Protein AF-A0A958AY32-F1 (afdb_monomer_lite)

Secondary structure (DSSP, 8-state):
--B-HHHHHHHHHHHSB--TT-B---TTGGG-HHHHHHHHHHHHHHHHHHHHT--HHHHHH--EE-SS-EE-HHHHHHHHHHHHHHHHHHHHHHHHHTTPPPPHHHHHH--

Sequence (111 aa):
MNRIMQHSYVDSFRTGACDFTYRSQLPGLETSVDALRQWYSGLDSDLEAAVAALSDDDLATRQIDRGGWSVSPQMQLHVYNEALLIFYGKVSVYLKAMGRERPKQWRDWIA

pLDDT: mean 90.81, std 9.7, range [37.22, 98.31]

Foldseek 3Di:
DDQPQLVQLLCLLVVLERDSVDDDPDPCCVPDPVSVVVVVVVSVVSSVVSVVPQDPCLQVPRWRHYPPDTDRPVVSVVVSVVVVLVVLVVVCVVCVVVVHDDPPVCVVPND

Structure (mmCIF, N/CA/C/O backbone):
data_AF-A0A958AY32-F1
#
_entry.id   AF-A0A958AY32-F1
#
loop_
_atom_site.group_PDB
_atom_site.id
_atom_site.type_symbol
_atom_site.label_a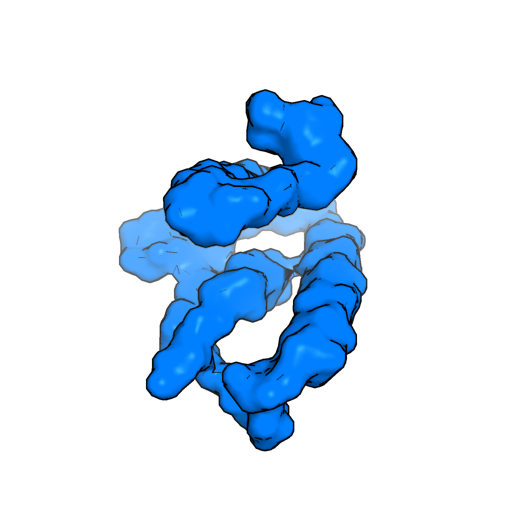tom_id
_atom_site.label_alt_id
_atom_site.label_comp_id
_atom_site.label_asym_id
_atom_site.label_entity_id
_atom_site.label_seq_id
_atom_site.pdbx_PDB_ins_code
_atom_site.Cartn_x
_atom_site.Cartn_y
_atom_site.Cartn_z
_atom_site.occupancy
_atom_site.B_iso_or_equiv
_atom_site.auth_seq_id
_atom_site.auth_comp_id
_atom_site.auth_asym_id
_atom_site.auth_atom_id
_atom_site.pdbx_PDB_model_num
ATOM 1 N N . MET A 1 1 ? -20.312 -4.117 -2.531 1.00 37.22 1 MET A N 1
ATOM 2 C CA . MET A 1 1 ? -19.272 -4.827 -3.307 1.00 37.22 1 MET A CA 1
ATOM 3 C C . MET A 1 1 ? -17.928 -4.163 -3.014 1.00 37.22 1 MET A C 1
ATOM 5 O O . MET A 1 1 ? -17.656 -3.101 -3.567 1.00 37.22 1 MET A O 1
ATOM 9 N N . ASN A 1 2 ? -17.153 -4.692 -2.063 1.00 47.38 2 ASN A N 1
ATOM 10 C CA . ASN A 1 2 ? -15.964 -4.010 -1.540 1.00 47.38 2 ASN A CA 1
ATOM 11 C C . ASN A 1 2 ? -14.812 -4.044 -2.554 1.00 47.38 2 ASN A C 1
ATOM 13 O O . ASN A 1 2 ? -14.298 -5.104 -2.900 1.00 47.38 2 ASN A O 1
ATOM 17 N N . ARG A 1 3 ? -14.426 -2.862 -3.042 1.00 52.78 3 ARG A N 1
ATOM 18 C CA . ARG A 1 3 ? -13.190 -2.659 -3.802 1.00 52.78 3 ARG A CA 1
ATOM 19 C C . ARG A 1 3 ? -12.059 -2.604 -2.793 1.00 52.78 3 ARG A C 1
ATOM 21 O O . ARG A 1 3 ? -12.069 -1.697 -1.961 1.00 52.78 3 ARG A O 1
ATOM 28 N N . ILE A 1 4 ? -11.116 -3.538 -2.842 1.00 71.81 4 ILE A N 1
ATOM 29 C CA . ILE A 1 4 ? -10.007 -3.510 -1.892 1.00 71.81 4 ILE A CA 1
ATOM 30 C C . ILE A 1 4 ? -8.776 -2.930 -2.558 1.00 71.81 4 ILE A C 1
ATOM 32 O O . ILE A 1 4 ? -7.981 -3.631 -3.171 1.00 71.81 4 ILE A O 1
ATOM 36 N N . MET A 1 5 ? -8.680 -1.603 -2.464 1.00 82.38 5 MET A N 1
ATOM 37 C CA . MET A 1 5 ? -7.708 -0.825 -3.224 1.00 82.38 5 MET A CA 1
ATOM 38 C C . MET A 1 5 ? -6.262 -1.167 -2.863 1.00 82.38 5 MET A C 1
ATOM 40 O O . MET A 1 5 ? -5.421 -1.121 -3.749 1.00 82.38 5 MET A O 1
ATOM 44 N N . GLN A 1 6 ? -5.970 -1.562 -1.616 1.00 89.38 6 GLN A N 1
ATOM 45 C CA . GLN A 1 6 ? -4.606 -1.939 -1.223 1.00 89.38 6 GLN A CA 1
ATOM 46 C C . GLN A 1 6 ? -4.048 -3.097 -2.057 1.00 89.38 6 GLN A C 1
ATOM 48 O O . GLN A 1 6 ? -2.895 -3.024 -2.463 1.00 89.38 6 GLN A O 1
ATOM 53 N N . HIS A 1 7 ? -4.863 -4.102 -2.402 1.00 92.81 7 HIS A N 1
ATOM 54 C CA . HIS A 1 7 ? -4.411 -5.189 -3.273 1.00 92.81 7 HIS A CA 1
ATOM 55 C C . HIS A 1 7 ? -3.918 -4.657 -4.624 1.00 92.81 7 HIS A C 1
ATOM 57 O O . HIS A 1 7 ? -2.833 -5.022 -5.053 1.00 92.81 7 HIS A O 1
ATOM 63 N N . SER A 1 8 ? -4.652 -3.729 -5.248 1.00 93.06 8 SER A N 1
ATOM 64 C CA . SER A 1 8 ? -4.257 -3.108 -6.520 1.00 93.06 8 SER A CA 1
ATOM 65 C C . SER A 1 8 ? -2.930 -2.348 -6.430 1.00 93.06 8 SER A C 1
ATOM 67 O O . SER A 1 8 ? -2.192 -2.300 -7.407 1.00 93.06 8 SER A O 1
ATOM 69 N N . TYR A 1 9 ? -2.625 -1.736 -5.280 1.00 93.94 9 TYR A N 1
ATOM 70 C CA . TYR A 1 9 ? -1.337 -1.069 -5.063 1.00 93.94 9 TYR A CA 1
ATOM 71 C C . TYR A 1 9 ? -0.192 -2.064 -4.874 1.00 93.94 9 TYR A C 1
ATOM 73 O O . TYR A 1 9 ? 0.891 -1.821 -5.389 1.00 93.94 9 TYR A O 1
ATOM 81 N N . VAL A 1 10 ? -0.421 -3.154 -4.139 1.00 95.94 10 VAL A N 1
ATOM 82 C CA . VAL A 1 10 ? 0.587 -4.198 -3.902 1.00 95.94 10 VAL A CA 1
ATOM 83 C C . VAL A 1 10 ? 0.879 -4.970 -5.187 1.00 95.94 10 VAL A C 1
ATOM 85 O O . VAL A 1 10 ? 2.035 -5.158 -5.561 1.00 95.94 10 VAL A O 1
ATOM 88 N N . ASP A 1 11 ? -0.167 -5.380 -5.897 1.00 96.19 11 ASP A N 1
ATOM 89 C CA . ASP A 1 11 ? -0.040 -6.176 -7.111 1.00 96.19 11 ASP A CA 1
ATOM 90 C C . ASP A 1 11 ? 0.604 -5.394 -8.263 1.00 96.19 11 ASP A C 1
ATOM 92 O O . ASP A 1 11 ? 1.312 -5.976 -9.082 1.00 96.19 11 ASP A O 1
ATOM 96 N N . SER A 1 12 ? 0.476 -4.063 -8.289 1.00 96.69 12 SER A N 1
ATOM 97 C CA . SER A 1 12 ? 1.069 -3.252 -9.356 1.00 96.69 12 SER A CA 1
ATOM 98 C C . SER A 1 12 ? 2.600 -3.291 -9.390 1.00 96.69 12 SER A C 1
ATOM 100 O O . SER A 1 12 ? 3.184 -3.091 -10.455 1.00 96.69 12 SER A O 1
ATOM 102 N N . PHE A 1 13 ? 3.266 -3.619 -8.277 1.00 97.75 13 PHE A N 1
ATOM 103 C CA . PHE A 1 13 ? 4.711 -3.878 -8.256 1.00 97.75 13 PHE A CA 1
ATOM 104 C C . PHE A 1 13 ? 5.083 -5.181 -8.973 1.00 97.75 13 PHE A C 1
ATOM 106 O O . PHE A 1 13 ? 6.199 -5.325 -9.472 1.00 97.75 13 PHE A O 1
ATOM 113 N N . ARG A 1 14 ? 4.143 -6.123 -9.083 1.00 97.00 14 ARG A N 1
ATOM 114 C CA . ARG A 1 14 ? 4.319 -7.388 -9.806 1.00 97.00 14 ARG A CA 1
ATOM 115 C C . ARG A 1 14 ? 3.890 -7.253 -11.256 1.00 97.00 14 ARG A C 1
ATOM 117 O O . ARG A 1 14 ? 4.646 -7.626 -12.147 1.00 97.00 14 ARG A O 1
ATOM 124 N N . THR A 1 15 ? 2.735 -6.649 -11.506 1.00 96.31 15 THR A N 1
ATOM 125 C CA . THR A 1 15 ? 2.100 -6.615 -12.833 1.00 96.31 15 THR A CA 1
ATOM 126 C C . THR A 1 15 ? 2.428 -5.372 -13.650 1.00 96.31 15 THR A C 1
ATOM 128 O O . THR A 1 15 ? 2.280 -5.382 -14.867 1.00 96.31 15 THR A O 1
ATOM 131 N N . GLY A 1 16 ? 2.926 -4.306 -13.021 1.00 96.56 16 GLY A N 1
ATOM 132 C CA . GLY A 1 16 ? 3.194 -3.037 -13.697 1.00 96.56 16 GLY A CA 1
ATOM 133 C C . GLY A 1 16 ? 1.933 -2.216 -13.968 1.00 96.56 16 GLY A C 1
ATOM 134 O O . GLY A 1 16 ? 2.007 -1.235 -14.701 1.00 96.56 16 GLY A O 1
ATOM 135 N N . ALA A 1 17 ? 0.785 -2.581 -13.392 1.00 96.00 17 ALA A N 1
ATOM 136 C CA . ALA A 1 17 ? -0.456 -1.834 -13.551 1.00 96.00 17 ALA A CA 1
ATOM 137 C C . ALA A 1 17 ? -1.320 -1.894 -12.286 1.00 96.00 17 ALA A C 1
ATOM 139 O O . ALA A 1 17 ? -1.428 -2.926 -11.631 1.00 96.00 17 ALA A O 1
ATOM 140 N N . CYS A 1 18 ? -1.966 -0.783 -11.936 1.00 93.25 18 CYS A N 1
ATOM 141 C CA . CYS A 1 18 ? -2.972 -0.769 -10.878 1.00 93.25 18 CYS A CA 1
ATOM 142 C C . CYS A 1 18 ? -4.322 -1.251 -11.426 1.00 93.25 18 CYS A C 1
ATOM 144 O O . CYS A 1 18 ? -5.074 -0.467 -12.008 1.00 93.25 18 CYS A O 1
ATOM 146 N N . ASP A 1 19 ? -4.673 -2.513 -11.183 1.00 91.69 19 ASP A N 1
ATOM 147 C CA . ASP A 1 19 ? -6.014 -3.016 -11.491 1.00 91.69 19 ASP A CA 1
ATOM 148 C C . ASP A 1 19 ? -7.008 -2.734 -10.350 1.00 91.69 19 ASP A C 1
ATOM 150 O O . ASP A 1 19 ? -7.112 -3.475 -9.371 1.00 91.69 19 ASP A O 1
ATOM 154 N N . PHE A 1 20 ? -7.799 -1.666 -10.486 1.00 87.38 20 PHE A N 1
ATOM 155 C CA . PHE A 1 20 ? -8.861 -1.313 -9.530 1.00 87.38 20 PHE A CA 1
ATOM 156 C C . PHE A 1 20 ? -10.177 -2.092 -9.734 1.00 87.38 20 PHE A C 1
ATOM 158 O O . PHE A 1 20 ? -11.169 -1.881 -9.013 1.00 87.38 20 PHE A O 1
ATOM 165 N N . THR A 1 21 ? -10.227 -2.994 -10.715 1.00 89.00 21 THR A N 1
ATOM 166 C CA . THR A 1 21 ? -11.384 -3.862 -10.955 1.00 89.00 21 THR A CA 1
ATOM 167 C C . THR A 1 21 ? -11.387 -5.097 -10.057 1.00 89.00 21 THR A C 1
ATOM 169 O O . THR A 1 21 ? -12.468 -5.644 -9.825 1.00 89.00 21 THR A O 1
ATOM 172 N N . TYR A 1 22 ? -10.246 -5.439 -9.443 1.00 87.19 22 TYR A N 1
ATOM 173 C CA . TYR A 1 22 ? -10.101 -6.563 -8.519 1.00 87.19 22 TYR A CA 1
ATOM 174 C C . TYR A 1 22 ? -11.192 -6.620 -7.440 1.00 87.19 22 TYR A C 1
ATOM 176 O O . TYR A 1 22 ? -11.585 -5.614 -6.826 1.00 87.19 22 TYR A O 1
ATOM 184 N N . ARG A 1 23 ? -11.675 -7.836 -7.182 1.00 84.62 23 ARG A N 1
ATOM 185 C CA . ARG A 1 23 ? -12.601 -8.169 -6.099 1.00 84.62 23 ARG A CA 1
ATOM 186 C C . ARG A 1 23 ? -12.053 -9.378 -5.361 1.00 84.62 23 ARG A C 1
ATOM 188 O O . ARG A 1 23 ? -11.710 -10.372 -5.993 1.00 84.62 23 ARG A O 1
ATOM 195 N N . SER A 1 24 ? -12.015 -9.294 -4.032 1.00 81.88 24 SER A N 1
ATOM 196 C CA . SER A 1 24 ? -11.649 -10.450 -3.218 1.00 81.88 24 SER A CA 1
ATOM 197 C C . SER A 1 24 ? -12.630 -11.591 -3.455 1.00 81.88 24 SER A C 1
ATOM 199 O O . SER A 1 24 ? -13.843 -11.379 -3.448 1.00 81.88 24 SER A O 1
ATOM 201 N N . GLN A 1 25 ? -12.086 -12.789 -3.651 1.00 82.19 25 GLN A N 1
ATOM 202 C CA . GLN A 1 25 ? -12.856 -14.028 -3.722 1.00 82.19 25 GLN A CA 1
ATOM 203 C C . GLN A 1 25 ? -12.981 -14.714 -2.355 1.00 82.19 25 GLN A C 1
ATOM 205 O O . GLN A 1 25 ? -13.643 -15.742 -2.263 1.00 82.19 25 GLN A O 1
ATOM 210 N N . LEU A 1 26 ? -12.362 -14.161 -1.301 1.00 81.25 26 LEU A N 1
ATOM 211 C CA . LEU A 1 26 ? -12.421 -14.716 0.051 1.00 81.25 26 LEU A CA 1
ATOM 212 C C . LEU A 1 26 ? -13.820 -14.501 0.646 1.00 81.25 26 LEU A C 1
ATOM 214 O O . LEU A 1 26 ? -14.186 -13.350 0.914 1.00 81.25 26 LEU A O 1
ATOM 218 N N . PRO A 1 27 ? -14.604 -15.571 0.876 1.00 80.50 27 PRO A N 1
ATOM 219 C CA . PRO A 1 27 ? -15.948 -15.438 1.419 1.00 80.50 27 PRO A CA 1
ATOM 220 C C . PRO A 1 27 ? -15.922 -14.855 2.835 1.00 80.50 27 PRO A C 1
ATOM 222 O O . PRO A 1 27 ? -15.112 -15.261 3.666 1.00 80.50 27 PRO A O 1
ATOM 225 N N . GLY A 1 28 ? -16.832 -13.924 3.127 1.00 81.31 28 GLY A N 1
ATOM 226 C CA . GLY A 1 28 ? -17.027 -13.390 4.478 1.00 81.31 28 GLY A CA 1
ATOM 227 C C . GLY A 1 28 ? -15.945 -12.420 4.956 1.00 81.31 28 GLY A C 1
ATOM 228 O O . GLY A 1 28 ? -15.992 -11.990 6.115 1.00 81.31 28 GLY A O 1
ATOM 229 N N . LEU A 1 29 ? -15.009 -12.030 4.082 1.00 86.25 29 LEU A N 1
ATOM 230 C CA . LEU A 1 29 ? -13.968 -11.052 4.396 1.00 86.25 29 LEU A CA 1
ATOM 231 C C . LEU A 1 29 ? -14.581 -9.728 4.877 1.00 86.25 29 LEU A C 1
ATOM 233 O O . LEU A 1 29 ? -14.111 -9.132 5.833 1.00 86.25 29 LEU A O 1
ATOM 237 N N . GLU A 1 30 ? -15.678 -9.286 4.270 1.00 84.12 30 GLU A N 1
ATOM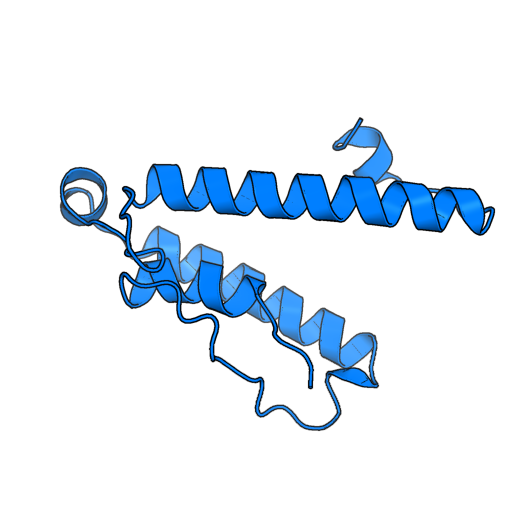 238 C CA . GLU A 1 30 ? -16.380 -8.053 4.628 1.00 84.12 30 GLU A CA 1
ATOM 239 C C . GLU A 1 30 ? -17.138 -8.111 5.961 1.00 84.12 30 GLU A C 1
ATOM 241 O O . GLU A 1 30 ? -17.497 -7.064 6.499 1.00 84.12 30 GLU A O 1
ATOM 246 N N . THR A 1 31 ? -17.380 -9.309 6.496 1.00 89.38 31 THR A N 1
ATOM 247 C CA . THR A 1 31 ? -18.173 -9.513 7.720 1.00 89.38 31 THR A CA 1
ATOM 248 C C . THR A 1 31 ? -17.343 -9.871 8.950 1.00 89.38 31 THR A C 1
ATOM 250 O O . THR A 1 31 ? -17.887 -9.920 10.050 1.00 89.38 31 THR A O 1
ATOM 253 N N . SER A 1 32 ? -16.038 -10.114 8.795 1.00 91.19 32 SER A N 1
ATOM 254 C CA . SER A 1 32 ? -15.172 -10.567 9.885 1.00 91.19 32 SER A CA 1
ATOM 255 C C . SER A 1 32 ? -13.947 -9.675 10.035 1.00 91.19 32 SER A C 1
ATOM 257 O O . SER A 1 32 ? -13.085 -9.605 9.161 1.00 91.19 32 SER A O 1
ATOM 259 N N . VAL A 1 33 ? -13.840 -9.020 11.193 1.00 91.31 33 VAL A N 1
ATOM 260 C CA . VAL A 1 33 ? -12.665 -8.206 11.538 1.00 91.31 33 VAL A CA 1
ATOM 261 C C . VAL A 1 33 ? -11.401 -9.065 11.602 1.00 91.31 33 VAL A C 1
ATOM 263 O O . VAL A 1 33 ? -10.342 -8.607 11.179 1.00 91.31 33 VAL A O 1
ATOM 266 N N . ASP A 1 34 ? -11.494 -10.306 12.078 1.00 92.25 34 ASP A N 1
ATOM 267 C CA . ASP A 1 34 ? -10.336 -11.201 12.152 1.00 92.25 34 ASP A CA 1
ATOM 268 C C . ASP A 1 34 ? -9.892 -11.671 10.765 1.00 92.25 34 ASP A C 1
ATOM 270 O O . ASP A 1 34 ? -8.694 -11.680 10.483 1.00 92.25 34 ASP A O 1
ATOM 274 N N . ALA A 1 35 ? -10.840 -11.944 9.860 1.00 91.06 35 ALA A N 1
ATOM 275 C CA . ALA A 1 35 ? -10.515 -12.231 8.464 1.00 91.06 35 ALA A CA 1
ATOM 276 C C . ALA A 1 35 ? -9.846 -11.022 7.790 1.00 91.06 35 ALA A C 1
ATOM 278 O O . ALA A 1 35 ? -8.850 -11.187 7.089 1.00 91.06 35 ALA A O 1
ATOM 279 N N . LEU A 1 36 ? -10.337 -9.801 8.046 1.00 90.75 36 LEU A N 1
ATOM 280 C CA . LEU A 1 36 ? -9.705 -8.574 7.547 1.00 90.75 36 LEU A CA 1
ATOM 281 C C . LEU A 1 36 ? -8.279 -8.418 8.073 1.00 90.75 36 LEU A C 1
ATOM 283 O O . LEU A 1 36 ? -7.384 -8.121 7.290 1.00 90.75 36 LEU A O 1
ATOM 287 N N . ARG A 1 37 ? -8.048 -8.635 9.373 1.00 91.12 37 ARG A N 1
ATOM 288 C CA . ARG A 1 37 ? -6.702 -8.562 9.967 1.00 91.12 37 ARG A CA 1
ATOM 289 C C . ARG A 1 37 ? -5.746 -9.553 9.319 1.00 91.12 37 ARG A C 1
ATOM 291 O O . ARG A 1 37 ? -4.648 -9.163 8.939 1.00 91.12 37 ARG A O 1
ATOM 298 N N . GLN A 1 38 ? -6.168 -10.808 9.178 1.00 92.50 38 GLN A N 1
ATOM 299 C CA . GLN A 1 38 ? -5.340 -11.841 8.562 1.00 92.50 38 GLN A CA 1
ATOM 300 C C . GLN A 1 38 ? -5.031 -11.506 7.100 1.00 92.50 38 GLN A C 1
ATOM 302 O O . GLN A 1 38 ? -3.896 -11.652 6.656 1.00 92.50 38 GLN A O 1
ATOM 307 N N . TRP A 1 39 ? -6.024 -11.011 6.365 1.00 91.31 39 TRP A N 1
ATOM 308 C CA . TRP A 1 39 ? -5.854 -10.637 4.969 1.00 91.31 39 TRP A CA 1
ATOM 309 C C . TRP A 1 39 ? -4.913 -9.439 4.786 1.00 91.31 39 TRP A C 1
ATOM 311 O O . TRP A 1 39 ? -4.010 -9.505 3.956 1.00 91.31 39 TRP A O 1
ATOM 321 N N . TYR A 1 40 ? -5.062 -8.381 5.591 1.00 91.31 40 TYR A N 1
ATOM 322 C CA . TYR A 1 40 ? -4.148 -7.234 5.559 1.00 91.31 40 TYR A CA 1
ATOM 323 C C . TYR A 1 40 ? -2.720 -7.621 5.965 1.00 91.31 40 TYR A C 1
ATOM 325 O O . TYR A 1 40 ? -1.780 -7.196 5.308 1.00 91.31 40 TYR A O 1
ATOM 333 N N . SER A 1 41 ? -2.551 -8.503 6.955 1.00 93.25 41 SER A N 1
ATOM 334 C CA . SER A 1 41 ? -1.226 -9.037 7.300 1.00 93.25 41 SER A CA 1
ATOM 335 C C . SER A 1 41 ? -0.587 -9.803 6.137 1.00 93.25 41 SER A C 1
ATOM 337 O O . SER A 1 41 ? 0.626 -9.737 5.965 1.00 93.25 41 SER A O 1
ATOM 339 N N . GLY A 1 42 ? -1.383 -10.527 5.344 1.00 94.56 42 GLY A N 1
ATOM 340 C CA . GLY A 1 42 ? -0.902 -11.176 4.125 1.00 94.56 42 GLY A CA 1
ATOM 341 C C . GLY A 1 42 ? -0.472 -10.165 3.062 1.00 94.56 42 GLY A C 1
ATOM 342 O O . GLY A 1 42 ? 0.586 -10.330 2.464 1.00 94.56 42 GLY A O 1
ATOM 343 N N . LEU A 1 43 ? -1.244 -9.087 2.877 1.00 93.81 43 LEU A N 1
ATOM 344 C CA . LEU A 1 43 ? -0.880 -8.006 1.958 1.00 93.81 43 LEU A CA 1
ATOM 345 C C . LEU A 1 43 ? 0.425 -7.303 2.342 1.00 93.81 43 LEU A C 1
ATOM 347 O O . LEU A 1 43 ? 1.174 -6.916 1.448 1.00 93.81 43 LEU A O 1
ATOM 351 N N . ASP A 1 44 ? 0.703 -7.147 3.637 1.00 94.19 44 ASP A N 1
ATOM 352 C CA . ASP A 1 44 ? 1.962 -6.562 4.104 1.00 94.19 44 ASP A CA 1
ATOM 353 C C . ASP A 1 44 ? 3.153 -7.445 3.693 1.00 94.19 44 ASP A C 1
ATOM 355 O O . ASP A 1 44 ? 4.102 -6.961 3.076 1.00 94.19 44 ASP A O 1
ATOM 359 N N . SER A 1 45 ? 3.064 -8.762 3.926 1.00 97.12 45 SER A N 1
ATOM 360 C CA . SER A 1 45 ? 4.084 -9.718 3.463 1.00 97.12 45 SER A CA 1
ATOM 361 C C . SER A 1 45 ? 4.210 -9.748 1.936 1.00 97.12 45 SER A C 1
ATOM 363 O O . SER A 1 45 ? 5.314 -9.844 1.398 1.00 97.12 45 SER A O 1
ATOM 365 N N . ASP A 1 46 ? 3.089 -9.639 1.222 1.00 96.44 46 ASP A N 1
ATOM 366 C CA . ASP A 1 46 ? 3.073 -9.586 -0.238 1.00 96.44 46 ASP A CA 1
ATOM 367 C C . ASP A 1 46 ? 3.766 -8.339 -0.786 1.00 96.44 46 ASP A C 1
ATOM 369 O O . ASP A 1 46 ? 4.497 -8.435 -1.774 1.00 96.44 46 ASP A O 1
ATOM 373 N N . LEU A 1 47 ? 3.548 -7.182 -0.158 1.00 96.31 47 LEU A N 1
ATOM 374 C CA . LEU A 1 47 ? 4.195 -5.930 -0.532 1.00 96.31 47 LEU A CA 1
ATOM 375 C C . LEU A 1 47 ? 5.705 -6.017 -0.347 1.00 96.31 47 LEU A C 1
ATOM 377 O O . LEU A 1 47 ? 6.443 -5.675 -1.270 1.00 96.31 47 LEU A O 1
ATOM 381 N N . GLU A 1 48 ? 6.154 -6.489 0.816 1.00 97.31 48 GLU A N 1
ATOM 382 C CA . GLU A 1 48 ? 7.578 -6.675 1.097 1.00 97.31 48 GLU A CA 1
ATOM 383 C C . GLU A 1 48 ? 8.221 -7.583 0.047 1.00 97.31 48 GLU A C 1
ATOM 385 O O . GLU A 1 48 ? 9.231 -7.214 -0.552 1.00 97.31 48 GLU A O 1
ATOM 390 N N . ALA A 1 49 ? 7.592 -8.722 -0.252 1.00 98.31 49 ALA A N 1
ATOM 391 C CA . ALA A 1 49 ? 8.079 -9.646 -1.269 1.00 98.31 49 ALA A CA 1
ATOM 392 C C . ALA A 1 49 ? 8.082 -9.031 -2.680 1.00 98.31 49 ALA A C 1
ATOM 394 O O . ALA A 1 49 ? 9.035 -9.225 -3.432 1.00 98.31 49 ALA A O 1
ATOM 395 N N . ALA A 1 50 ? 7.035 -8.289 -3.056 1.00 97.50 50 ALA A N 1
ATOM 396 C CA . ALA A 1 50 ? 6.923 -7.676 -4.379 1.00 97.50 50 ALA A CA 1
ATOM 397 C C . ALA A 1 50 ? 7.970 -6.578 -4.599 1.00 97.50 50 ALA A C 1
ATOM 399 O O . ALA A 1 50 ? 8.566 -6.512 -5.671 1.00 97.50 50 ALA A O 1
ATOM 400 N N . VAL A 1 51 ? 8.210 -5.742 -3.588 1.00 96.75 51 VAL A N 1
ATOM 401 C CA . VAL A 1 51 ? 9.227 -4.685 -3.648 1.00 96.75 51 VAL A CA 1
ATOM 402 C C . VAL A 1 51 ? 10.632 -5.284 -3.612 1.00 96.75 51 VAL A C 1
ATOM 404 O O . VAL A 1 51 ? 11.478 -4.868 -4.397 1.00 96.75 51 VAL A O 1
ATOM 407 N N . ALA A 1 52 ? 10.881 -6.288 -2.764 1.00 97.56 52 ALA A N 1
ATOM 408 C CA . ALA A 1 52 ? 12.180 -6.959 -2.679 1.00 97.56 52 ALA A 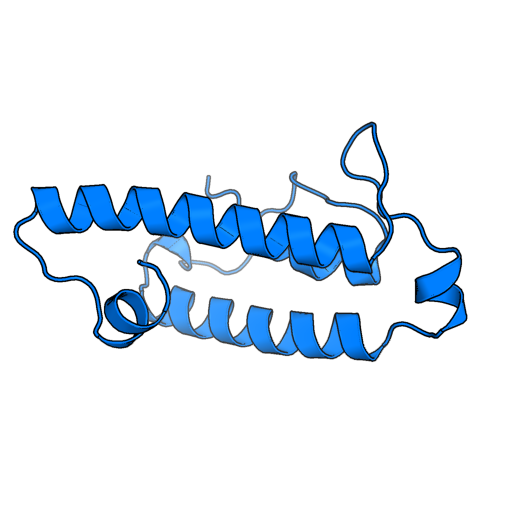CA 1
ATOM 409 C C . ALA A 1 52 ? 12.557 -7.733 -3.955 1.00 97.56 52 ALA A C 1
ATOM 411 O O . ALA A 1 52 ? 13.733 -8.002 -4.182 1.00 97.56 52 ALA A O 1
ATOM 412 N N . ALA A 1 53 ? 11.573 -8.098 -4.781 1.00 97.62 53 ALA A N 1
ATOM 413 C CA . ALA A 1 53 ? 11.793 -8.774 -6.054 1.00 97.62 53 ALA A CA 1
ATOM 414 C C . ALA A 1 53 ? 12.174 -7.825 -7.207 1.00 97.62 53 ALA A C 1
ATOM 416 O O . ALA A 1 53 ? 12.534 -8.312 -8.279 1.00 97.62 53 ALA A O 1
ATOM 417 N N . LEU A 1 54 ? 12.084 -6.501 -7.024 1.00 97.25 54 LEU A N 1
ATOM 418 C CA . LEU A 1 54 ? 12.476 -5.534 -8.052 1.00 97.25 54 LEU A CA 1
ATOM 419 C C . LEU A 1 54 ? 13.998 -5.506 -8.206 1.00 97.25 54 LEU A C 1
ATOM 421 O O . LEU A 1 54 ? 14.729 -5.351 -7.229 1.00 97.25 54 LEU A O 1
ATOM 425 N N . SER A 1 55 ? 14.468 -5.614 -9.445 1.00 97.56 55 SER A N 1
ATOM 426 C CA . SER A 1 55 ? 15.880 -5.427 -9.774 1.00 97.56 55 SER A CA 1
ATOM 427 C C . SER A 1 55 ? 16.254 -3.943 -9.860 1.00 97.56 55 SER A C 1
ATOM 429 O O . SER A 1 55 ? 15.392 -3.075 -10.000 1.00 97.56 55 SER A O 1
ATOM 431 N N . ASP A 1 56 ? 17.553 -3.635 -9.853 1.00 97.44 56 ASP A N 1
ATOM 432 C CA . ASP A 1 56 ? 18.033 -2.267 -10.098 1.00 97.44 56 ASP A CA 1
ATOM 433 C C . ASP A 1 56 ? 17.578 -1.729 -11.467 1.00 97.44 56 ASP A C 1
ATOM 435 O O . ASP A 1 56 ? 17.277 -0.541 -11.598 1.00 97.44 56 ASP A O 1
ATOM 439 N N . ASP A 1 57 ? 17.476 -2.600 -12.478 1.00 97.69 57 ASP A N 1
ATOM 440 C CA . ASP A 1 57 ? 16.959 -2.233 -13.800 1.00 97.69 57 ASP A CA 1
ATOM 441 C C . ASP A 1 57 ? 15.461 -1.912 -13.749 1.00 97.69 57 ASP A C 1
ATOM 443 O O . ASP A 1 57 ? 15.033 -0.899 -14.305 1.00 97.69 57 ASP A O 1
ATOM 447 N N . ASP A 1 58 ? 14.668 -2.690 -13.000 1.00 97.31 58 ASP A N 1
ATOM 448 C CA . ASP A 1 58 ? 13.257 -2.367 -12.764 1.00 97.31 58 ASP A CA 1
ATOM 449 C C . ASP A 1 58 ? 13.115 -1.007 -12.076 1.00 97.31 58 ASP A C 1
ATOM 451 O O . ASP A 1 58 ? 12.281 -0.187 -12.458 1.00 97.31 58 ASP A O 1
ATOM 455 N N . LEU A 1 59 ? 13.944 -0.742 -11.067 1.00 95.69 59 LEU A N 1
ATOM 456 C CA . LEU A 1 59 ? 13.945 0.528 -10.349 1.00 95.69 59 LEU A CA 1
ATOM 457 C C . LEU A 1 59 ? 14.326 1.712 -11.249 1.00 95.69 59 LEU A C 1
ATOM 459 O O . LEU A 1 59 ? 13.862 2.827 -10.995 1.00 95.69 59 LEU A O 1
ATOM 463 N N . ALA A 1 60 ? 15.150 1.493 -12.274 1.00 96.06 60 ALA A N 1
ATOM 464 C CA . ALA A 1 60 ? 15.598 2.533 -13.192 1.00 96.06 60 ALA A CA 1
ATOM 465 C C . ALA A 1 60 ? 14.646 2.756 -14.377 1.00 96.06 60 ALA A C 1
ATOM 467 O O . ALA A 1 60 ? 14.484 3.892 -14.827 1.00 96.06 60 ALA A O 1
ATOM 468 N N . THR A 1 61 ? 14.033 1.693 -14.901 1.00 96.88 61 THR A N 1
ATOM 469 C CA . THR A 1 61 ? 13.368 1.727 -16.214 1.00 96.88 61 THR A CA 1
ATOM 470 C C . THR A 1 61 ? 11.878 1.429 -16.156 1.00 96.88 61 THR A C 1
ATOM 472 O O . THR A 1 61 ? 11.115 1.958 -16.972 1.00 96.88 61 THR A O 1
ATOM 475 N N . ARG A 1 62 ? 11.428 0.617 -15.194 1.00 97.12 62 ARG A N 1
ATOM 476 C CA . ARG A 1 62 ? 10.042 0.158 -15.153 1.00 97.12 62 ARG A CA 1
ATOM 477 C C . ARG A 1 62 ? 9.096 1.318 -14.887 1.00 97.12 62 ARG A C 1
ATOM 479 O O . ARG A 1 62 ? 9.381 2.225 -14.108 1.00 97.12 62 ARG A O 1
ATOM 486 N N . GLN A 1 63 ? 7.932 1.257 -15.519 1.00 98.06 63 GLN A N 1
ATOM 487 C CA . GLN A 1 63 ? 6.824 2.171 -15.282 1.00 98.06 63 GLN A CA 1
ATOM 488 C C . GLN A 1 63 ? 5.595 1.368 -14.863 1.00 98.06 63 GLN A C 1
ATOM 490 O O . GLN A 1 63 ? 5.326 0.298 -15.407 1.00 98.06 63 GLN A O 1
ATOM 495 N N . ILE A 1 64 ? 4.867 1.886 -13.880 1.00 97.94 64 ILE A N 1
ATOM 496 C CA . ILE A 1 64 ? 3.627 1.314 -13.369 1.00 97.94 64 ILE A CA 1
ATOM 497 C C . ILE A 1 64 ? 2.472 2.168 -13.878 1.00 97.94 64 ILE A C 1
ATOM 499 O O . ILE A 1 64 ? 2.376 3.345 -13.528 1.00 97.94 64 ILE A O 1
ATOM 503 N N . ASP A 1 65 ? 1.596 1.586 -14.696 1.00 96.81 65 ASP A N 1
ATOM 504 C CA . ASP A 1 65 ? 0.394 2.250 -15.196 1.00 96.81 65 ASP A CA 1
ATOM 505 C C . ASP A 1 65 ? -0.655 2.397 -14.086 1.00 96.81 65 ASP A C 1
ATOM 507 O O . ASP A 1 65 ? -1.012 1.451 -13.381 1.00 96.81 65 ASP A O 1
ATOM 511 N N . ARG A 1 66 ? -1.162 3.617 -13.926 1.00 91.75 66 ARG A N 1
ATOM 512 C CA . ARG A 1 66 ? -2.186 3.991 -12.950 1.00 91.75 66 ARG A CA 1
ATOM 513 C C . ARG A 1 66 ? -3.520 4.357 -13.608 1.00 91.75 66 ARG A C 1
ATOM 515 O O . ARG A 1 66 ? -4.330 5.046 -12.987 1.00 91.75 66 ARG A O 1
ATOM 522 N N . GLY A 1 67 ? -3.762 3.898 -14.837 1.00 87.56 67 GLY A N 1
ATOM 523 C CA . GLY A 1 67 ? -5.004 4.120 -15.578 1.00 87.56 67 GLY A CA 1
ATOM 524 C C . GLY A 1 67 ? -4.967 5.390 -16.425 1.00 87.56 67 GLY A C 1
ATOM 525 O O . GLY A 1 67 ? -5.895 6.196 -16.363 1.00 87.56 67 GLY A O 1
ATOM 526 N N . GLY A 1 68 ? -3.886 5.580 -17.187 1.00 86.06 68 GLY A N 1
ATOM 527 C CA . GLY A 1 68 ? -3.724 6.705 -18.124 1.00 86.06 68 GLY A CA 1
ATOM 528 C C . GLY A 1 68 ? -2.543 7.629 -17.822 1.00 86.06 68 GLY A C 1
ATOM 529 O O . GLY A 1 68 ? -2.283 8.564 -18.575 1.00 86.06 68 GLY A O 1
ATOM 530 N N . TRP A 1 69 ? -1.815 7.364 -16.741 1.00 90.75 69 TRP A N 1
ATOM 531 C CA . TRP A 1 69 ? -0.515 7.959 -16.447 1.00 90.75 69 TRP A CA 1
ATOM 532 C C . TRP A 1 69 ? 0.334 6.924 -15.713 1.00 90.75 69 TRP A C 1
ATOM 534 O O . TRP A 1 69 ? -0.207 6.066 -15.012 1.00 90.75 69 TRP A O 1
ATOM 544 N N . SER A 1 70 ? 1.651 6.989 -15.879 1.00 96.81 70 SER A N 1
ATOM 545 C CA . SER A 1 70 ? 2.565 5.997 -15.315 1.00 96.81 70 SER A CA 1
ATOM 546 C C . SER A 1 70 ? 3.597 6.639 -14.400 1.00 96.81 70 SER A C 1
ATOM 548 O O . SER A 1 70 ? 3.922 7.818 -14.541 1.00 96.81 70 SER A O 1
ATOM 550 N N . VAL A 1 71 ? 4.081 5.859 -13.437 1.00 97.62 71 VAL A N 1
ATOM 551 C CA . VAL A 1 71 ? 5.078 6.289 -12.451 1.00 97.62 71 VAL A CA 1
ATOM 552 C C . VAL A 1 71 ? 6.156 5.232 -12.264 1.00 97.62 71 VAL A C 1
ATOM 554 O O . VAL A 1 71 ? 5.904 4.048 -12.482 1.00 97.62 71 VAL A O 1
ATOM 557 N N . SER A 1 72 ? 7.337 5.632 -11.792 1.00 98.12 72 SER A N 1
ATOM 558 C CA . SER A 1 72 ? 8.359 4.667 -11.373 1.00 98.12 72 SER A CA 1
ATOM 559 C C . SER A 1 72 ? 7.908 3.870 -10.134 1.00 98.12 72 SER A C 1
ATOM 561 O O . SER A 1 72 ? 7.049 4.345 -9.379 1.00 98.12 72 SER A O 1
ATOM 563 N N . PRO A 1 73 ? 8.502 2.694 -9.853 1.00 97.75 73 PRO A N 1
ATOM 564 C CA . PRO A 1 73 ? 8.197 1.921 -8.648 1.00 97.75 73 PRO A CA 1
ATOM 565 C C . PRO A 1 73 ? 8.387 2.705 -7.339 1.00 97.75 73 PRO A C 1
ATOM 567 O O . PRO A 1 73 ? 7.565 2.610 -6.430 1.00 97.75 73 PRO A O 1
ATOM 570 N N . GLN A 1 74 ? 9.419 3.544 -7.236 1.00 96.75 74 GLN A N 1
ATOM 571 C CA . GLN A 1 74 ? 9.653 4.365 -6.042 1.00 96.75 74 GLN A CA 1
ATOM 572 C C . GLN A 1 74 ? 8.521 5.377 -5.844 1.00 96.75 74 GLN A C 1
ATOM 574 O O . GLN A 1 74 ? 7.978 5.512 -4.748 1.00 96.75 74 GLN A O 1
ATOM 579 N N . MET A 1 75 ? 8.114 6.054 -6.921 1.00 97.38 75 MET A N 1
ATOM 580 C CA . MET A 1 75 ? 6.996 6.991 -6.871 1.00 97.38 75 MET A CA 1
ATOM 581 C C . MET A 1 75 ? 5.677 6.270 -6.563 1.00 97.38 75 MET A C 1
ATOM 583 O O . MET A 1 75 ? 4.883 6.767 -5.770 1.00 97.38 75 MET A O 1
ATOM 587 N N . GLN A 1 76 ? 5.460 5.068 -7.104 1.00 96.69 76 GLN A N 1
ATOM 588 C CA . GLN A 1 76 ? 4.305 4.236 -6.760 1.00 96.69 76 GLN A CA 1
ATOM 589 C C . GLN A 1 76 ? 4.228 3.955 -5.253 1.00 96.69 76 GLN A C 1
ATOM 591 O O . GLN A 1 76 ? 3.143 4.054 -4.674 1.00 96.69 76 GLN A O 1
ATOM 596 N N . LEU A 1 77 ? 5.357 3.635 -4.610 1.00 95.88 77 LEU A N 1
ATOM 597 C CA . LEU A 1 77 ? 5.409 3.389 -3.167 1.00 95.88 77 LEU A CA 1
ATOM 598 C C . LEU A 1 77 ? 5.087 4.655 -2.363 1.00 95.88 77 LEU A C 1
ATOM 600 O O . LEU A 1 77 ? 4.323 4.590 -1.399 1.00 95.88 77 LEU A O 1
ATOM 604 N N . HIS A 1 78 ? 5.597 5.814 -2.787 1.00 96.00 78 HIS A N 1
ATOM 605 C CA . HIS A 1 78 ? 5.243 7.099 -2.178 1.00 96.00 78 HIS A CA 1
ATOM 606 C C . HIS A 1 78 ? 3.749 7.407 -2.308 1.00 96.00 78 HIS A C 1
ATOM 608 O O . HIS A 1 78 ? 3.101 7.714 -1.309 1.00 96.00 78 HIS A O 1
ATOM 614 N N . VAL A 1 79 ? 3.175 7.236 -3.501 1.00 94.44 79 VAL A N 1
ATOM 615 C CA . VAL A 1 79 ? 1.736 7.427 -3.733 1.00 94.44 79 VAL A CA 1
ATOM 616 C C . VAL A 1 79 ? 0.906 6.464 -2.882 1.00 94.44 79 VAL A C 1
ATOM 618 O O . VAL A 1 79 ? -0.144 6.845 -2.360 1.00 94.44 79 VAL A O 1
ATOM 621 N N . TYR A 1 80 ? 1.352 5.214 -2.720 1.00 94.06 80 TYR A N 1
ATOM 622 C CA . TYR A 1 80 ? 0.676 4.263 -1.843 1.00 94.06 80 TYR A CA 1
ATOM 623 C C . TYR A 1 80 ? 0.698 4.728 -0.380 1.00 94.06 80 TYR A C 1
ATOM 625 O O . TYR A 1 80 ? -0.349 4.751 0.267 1.00 94.06 80 TYR A O 1
ATOM 633 N N . ASN A 1 81 ? 1.853 5.177 0.117 1.00 93.31 81 ASN A N 1
ATOM 634 C CA . ASN A 1 81 ? 1.989 5.718 1.469 1.00 93.31 81 ASN A CA 1
ATOM 635 C C . ASN A 1 81 ? 1.064 6.933 1.696 1.00 93.31 81 ASN A C 1
ATOM 637 O O . ASN A 1 81 ? 0.292 6.958 2.656 1.00 93.31 81 ASN A O 1
ATOM 641 N N . GLU A 1 82 ? 1.041 7.895 0.770 1.00 93.88 82 GLU A N 1
ATOM 642 C CA . GLU A 1 82 ? 0.138 9.051 0.852 1.00 93.88 82 GLU A CA 1
ATOM 643 C C . GLU A 1 82 ? -1.340 8.642 0.889 1.00 93.88 82 GLU A C 1
ATOM 645 O O . GLU A 1 82 ? -2.121 9.183 1.679 1.00 93.88 82 GLU A O 1
ATOM 650 N N . ALA A 1 83 ? -1.737 7.647 0.090 1.00 91.38 83 ALA A N 1
ATOM 651 C CA . ALA A 1 83 ? -3.102 7.131 0.104 1.00 91.38 83 ALA A CA 1
ATOM 652 C C . ALA A 1 83 ? -3.488 6.550 1.479 1.00 91.38 83 ALA A C 1
ATOM 654 O O . ALA A 1 83 ? -4.611 6.779 1.949 1.00 91.38 83 ALA A O 1
ATOM 655 N N . LEU A 1 84 ? -2.563 5.851 2.151 1.00 90.06 84 LEU A N 1
ATOM 656 C CA . LEU A 1 84 ? -2.766 5.353 3.516 1.00 90.06 84 LEU A CA 1
ATOM 657 C C . LEU A 1 84 ? -2.900 6.502 4.517 1.00 90.06 84 LEU A C 1
ATOM 659 O O . LEU A 1 84 ? -3.838 6.503 5.314 1.00 90.06 84 LEU A O 1
ATOM 663 N N . LEU A 1 85 ? -2.036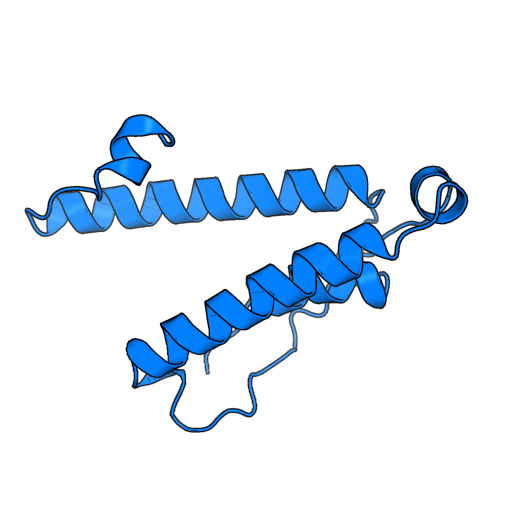 7.515 4.444 1.00 91.38 85 LEU A N 1
ATOM 664 C CA . LEU A 1 85 ? -2.100 8.683 5.329 1.00 91.38 85 LEU A CA 1
ATOM 665 C C . LEU A 1 85 ? -3.419 9.456 5.178 1.00 91.38 85 LEU A C 1
ATOM 667 O O . LEU A 1 85 ? -4.036 9.824 6.179 1.00 91.38 85 LEU A O 1
ATOM 671 N N . ILE A 1 86 ? -3.913 9.640 3.949 1.00 91.12 86 ILE A N 1
ATOM 672 C CA . ILE A 1 86 ? -5.227 10.256 3.695 1.00 91.12 86 ILE A CA 1
ATOM 673 C C . ILE A 1 86 ? -6.345 9.426 4.335 1.00 91.12 86 ILE A C 1
ATOM 675 O O . ILE A 1 86 ? -7.250 9.978 4.973 1.00 91.12 86 ILE A O 1
ATOM 679 N N . PHE A 1 87 ? -6.307 8.101 4.172 1.00 90.00 87 PHE A N 1
ATOM 680 C CA . PHE A 1 87 ? -7.281 7.211 4.798 1.00 90.00 87 PHE A CA 1
ATOM 681 C C . PHE A 1 87 ? -7.234 7.320 6.327 1.00 90.00 87 PHE A C 1
ATOM 683 O O . PHE A 1 87 ? -8.276 7.449 6.976 1.00 90.00 87 PHE A O 1
ATOM 690 N N . TYR A 1 88 ? -6.034 7.362 6.899 1.00 89.94 88 TYR A N 1
ATOM 691 C CA . TYR A 1 88 ? -5.833 7.500 8.331 1.00 89.94 88 TYR A CA 1
ATOM 692 C C . TYR A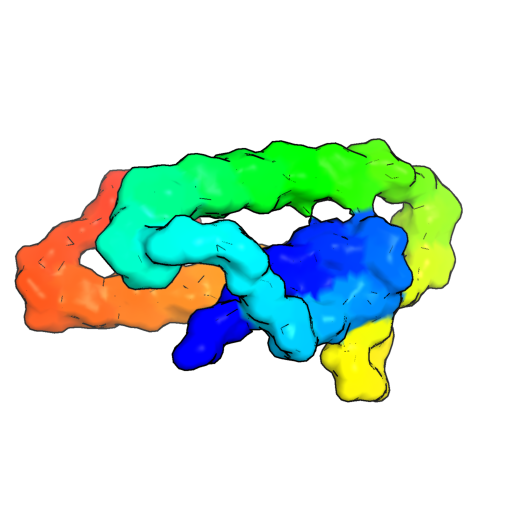 1 88 ? -6.333 8.837 8.885 1.00 89.94 88 TYR A C 1
ATOM 694 O O . TYR A 1 88 ? -7.000 8.873 9.925 1.00 89.94 88 TYR A O 1
ATOM 702 N N . GLY A 1 89 ? -6.130 9.931 8.152 1.00 90.75 89 GLY A N 1
ATOM 703 C CA . GLY A 1 89 ? -6.720 11.226 8.483 1.00 90.75 89 GLY A CA 1
ATOM 704 C C . GLY A 1 89 ? -8.251 11.166 8.543 1.00 90.75 89 GLY A C 1
ATOM 705 O O . GLY A 1 89 ? -8.858 11.640 9.504 1.00 90.75 89 GLY A O 1
ATOM 706 N N . LYS A 1 90 ? -8.894 10.504 7.572 1.00 92.50 90 LYS A N 1
ATOM 707 C CA . LYS A 1 90 ? -10.359 10.333 7.560 1.00 92.50 90 LYS A CA 1
ATOM 708 C C . LYS A 1 90 ? -10.849 9.496 8.739 1.00 92.50 90 LYS A C 1
ATOM 710 O O . LYS A 1 90 ? -11.764 9.913 9.446 1.00 92.50 90 LYS A O 1
ATOM 715 N N . VAL A 1 91 ? -10.234 8.340 8.990 1.00 92.69 91 VAL A N 1
ATOM 716 C CA . VAL A 1 91 ? -10.618 7.464 10.110 1.00 92.69 91 VAL A CA 1
ATOM 717 C C . VAL A 1 91 ? -10.398 8.158 11.463 1.00 92.69 91 VAL A C 1
ATOM 719 O O . VAL A 1 91 ? -11.219 7.997 12.365 1.00 92.69 91 VAL A O 1
ATOM 722 N N . SER A 1 92 ? -9.381 9.016 11.590 1.00 92.00 92 SER A N 1
ATOM 723 C CA . SER A 1 92 ? -9.161 9.842 12.787 1.00 92.00 92 SER A CA 1
ATOM 724 C C . SER A 1 92 ? -10.345 10.759 13.102 1.00 92.00 92 SER A C 1
ATOM 726 O O . SER A 1 92 ? -10.751 10.858 14.262 1.00 92.00 92 SER A O 1
ATOM 728 N N . VAL A 1 93 ? -10.938 11.394 12.084 1.00 93.38 93 VAL A N 1
ATOM 729 C CA . VAL A 1 93 ? -12.135 12.237 12.250 1.00 93.38 93 VAL A CA 1
ATOM 730 C C . VAL A 1 93 ? -13.316 11.408 12.758 1.00 93.38 93 VAL A C 1
ATOM 732 O O . VAL A 1 93 ? -13.994 11.826 13.697 1.00 93.38 93 VAL A O 1
ATOM 735 N N . TYR A 1 94 ? -13.531 10.213 12.199 1.00 94.88 94 TYR A N 1
ATOM 736 C CA . TYR A 1 94 ? -14.611 9.325 12.637 1.00 94.88 94 TYR A CA 1
ATOM 737 C C . TYR A 1 94 ? -14.422 8.831 14.074 1.00 94.88 94 TYR A C 1
ATOM 739 O O . TYR A 1 94 ? -15.373 8.860 14.853 1.00 94.88 94 TYR A O 1
ATOM 747 N N . LEU A 1 95 ? -13.209 8.418 14.458 1.00 94.44 95 LEU A N 1
ATOM 748 C CA . LEU A 1 95 ? -12.922 8.004 15.836 1.00 94.44 95 LEU A CA 1
ATOM 749 C C . LEU A 1 95 ? -13.218 9.134 16.826 1.00 94.44 95 LEU A C 1
ATOM 751 O O . LEU A 1 95 ? -13.930 8.910 17.805 1.00 94.44 95 LEU A O 1
ATOM 755 N N . LYS A 1 96 ? -12.771 10.359 16.517 1.00 93.50 96 LYS A N 1
ATOM 756 C CA . LYS A 1 96 ? -13.060 11.546 17.331 1.00 93.50 96 LYS A CA 1
ATOM 757 C C . LYS A 1 96 ? -14.564 11.796 17.466 1.00 93.50 96 LYS A C 1
ATOM 759 O O . LYS A 1 96 ? -15.036 12.022 18.576 1.00 93.50 96 LYS A O 1
ATOM 764 N N . ALA A 1 97 ? -15.316 11.730 16.366 1.00 97.06 97 ALA A N 1
ATOM 765 C CA . ALA A 1 97 ? -16.769 11.921 16.380 1.00 97.06 97 ALA A CA 1
ATOM 766 C C . ALA A 1 97 ? -17.503 10.865 17.229 1.00 97.06 97 ALA A C 1
ATOM 768 O O . ALA A 1 97 ? -18.535 11.162 17.822 1.00 97.06 97 ALA A O 1
ATOM 769 N N . MET A 1 98 ? -16.951 9.653 17.330 1.00 97.38 98 MET A N 1
ATOM 770 C CA . MET A 1 98 ? -17.472 8.573 18.176 1.00 97.38 98 MET A CA 1
ATOM 771 C C . MET A 1 98 ? -16.972 8.623 19.632 1.00 97.38 98 MET A C 1
ATOM 773 O O . MET A 1 98 ? -17.244 7.693 20.390 1.00 97.38 98 MET A O 1
ATOM 777 N N . GLY A 1 99 ? -16.202 9.644 20.026 1.00 96.69 99 GLY A N 1
ATOM 778 C CA . GLY A 1 99 ? -15.593 9.719 21.359 1.00 96.69 99 GLY A CA 1
ATOM 779 C C . GLY A 1 99 ? -14.539 8.636 21.619 1.00 96.69 99 GLY A C 1
ATOM 780 O O . GLY A 1 99 ? -14.281 8.293 22.769 1.00 96.69 99 GLY A O 1
ATOM 781 N N . ARG A 1 100 ? -13.948 8.063 20.562 1.00 95.19 100 ARG A N 1
ATOM 782 C CA . ARG A 1 100 ? -12.911 7.031 20.657 1.00 95.19 100 ARG A CA 1
ATOM 783 C C . ARG A 1 100 ? -11.532 7.638 20.458 1.00 95.19 100 ARG A C 1
ATOM 785 O O . ARG A 1 100 ? -11.310 8.429 19.541 1.00 95.19 100 ARG A O 1
ATOM 792 N N . GLU A 1 101 ? -10.586 7.216 21.287 1.00 92.94 101 GLU A N 1
ATOM 793 C CA . GLU A 1 101 ? -9.191 7.598 21.108 1.00 92.94 101 GLU A CA 1
ATOM 794 C C . GLU A 1 101 ? -8.564 6.911 19.894 1.00 92.94 101 GLU A C 1
ATOM 796 O O . GLU A 1 101 ? -8.903 5.784 19.520 1.00 92.94 101 GLU A O 1
ATOM 801 N N . ARG A 1 102 ? -7.591 7.600 19.298 1.00 91.62 102 ARG A N 1
ATOM 802 C CA . ARG A 1 102 ? -6.703 7.016 18.296 1.00 91.62 102 ARG A CA 1
ATOM 803 C C . ARG A 1 102 ? -5.746 6.016 18.965 1.00 91.62 102 ARG A C 1
ATOM 805 O O . ARG A 1 102 ? -5.250 6.306 20.062 1.00 91.62 102 ARG A O 1
ATOM 812 N N . PRO A 1 103 ? -5.412 4.889 18.306 1.00 89.88 103 PRO A N 1
ATOM 813 C CA . PRO A 1 103 ? -4.385 3.970 18.795 1.00 89.88 103 PRO A CA 1
ATOM 814 C C . PRO A 1 103 ? -3.066 4.696 19.089 1.00 89.88 103 PRO A C 1
ATOM 816 O O . PRO A 1 103 ? -2.727 5.657 18.399 1.00 89.88 103 PRO A O 1
ATOM 819 N N . LYS A 1 104 ? -2.306 4.233 20.093 1.00 89.62 104 LYS A N 1
ATOM 820 C CA . LYS A 1 104 ? -1.059 4.892 20.528 1.00 89.62 104 LYS A CA 1
ATOM 821 C C . LYS A 1 104 ? -0.084 5.103 19.368 1.00 89.62 104 LYS A C 1
ATOM 823 O O . LYS A 1 104 ? 0.325 6.228 19.131 1.00 89.62 104 LYS A O 1
ATOM 828 N N . GLN A 1 105 ? 0.204 4.049 18.606 1.00 86.62 105 GLN A N 1
ATOM 829 C CA . GLN A 1 105 ? 1.085 4.127 17.439 1.00 86.62 105 GLN A CA 1
ATOM 830 C C . GLN A 1 105 ? 0.616 5.200 16.447 1.00 86.62 105 GLN A C 1
ATOM 832 O O . GLN A 1 105 ? 1.394 5.985 15.934 1.00 86.62 105 GLN A O 1
ATOM 837 N N . TRP A 1 106 ? -0.683 5.312 16.218 1.00 88.88 106 TRP A N 1
ATOM 838 C CA . TRP A 1 106 ? -1.211 6.335 15.328 1.00 88.88 106 TRP A CA 1
ATOM 839 C C . TRP A 1 106 ? -0.992 7.756 15.846 1.00 88.88 106 TRP A C 1
ATOM 841 O O . TRP A 1 106 ? -0.685 8.648 15.069 1.00 88.88 106 TRP A O 1
ATOM 851 N N . ARG A 1 107 ? -1.112 7.958 17.162 1.00 85.94 107 ARG A N 1
ATOM 852 C CA . ARG A 1 107 ? -0.800 9.241 17.804 1.00 85.94 107 ARG A CA 1
ATOM 853 C C . ARG A 1 107 ? 0.691 9.563 17.771 1.00 85.94 107 ARG A C 1
ATOM 855 O O . ARG A 1 107 ? 1.039 10.727 17.678 1.00 85.94 107 ARG A O 1
ATOM 862 N N . ASP A 1 108 ? 1.546 8.548 17.861 1.00 87.19 108 ASP A N 1
ATOM 863 C CA . ASP A 1 108 ? 2.997 8.741 17.848 1.00 87.19 108 ASP A CA 1
ATOM 864 C C . ASP A 1 108 ? 3.526 9.041 16.430 1.00 87.19 108 ASP A C 1
ATOM 866 O O . ASP A 1 108 ? 4.505 9.767 16.286 1.00 87.19 108 ASP A O 1
ATOM 870 N N . TRP A 1 109 ? 2.900 8.477 15.388 1.00 80.12 109 TRP A N 1
ATOM 871 C CA . TRP A 1 109 ? 3.446 8.468 14.022 1.00 80.12 109 TRP A CA 1
ATOM 872 C C . TRP A 1 109 ? 2.625 9.270 12.994 1.00 80.12 109 TRP A C 1
ATOM 874 O O . TRP A 1 109 ? 3.158 9.618 11.944 1.00 80.12 109 TRP A O 1
ATOM 884 N N . ILE A 1 110 ? 1.336 9.551 13.242 1.00 75.88 110 ILE A N 1
ATOM 885 C CA . ILE A 1 110 ? 0.401 10.147 12.260 1.00 75.88 110 ILE A CA 1
ATOM 886 C C . ILE A 1 110 ? -0.299 11.385 12.859 1.00 75.88 110 ILE A C 1
ATOM 888 O O . ILE A 1 110 ? -1.525 11.442 12.980 1.00 75.88 110 ILE A O 1
ATOM 892 N N . ALA A 1 111 ? 0.526 12.392 13.181 1.00 58.97 111 ALA A N 1
ATOM 893 C CA . ALA A 1 111 ? 0.183 13.718 13.728 1.00 58.97 111 ALA A CA 1
ATOM 894 C C . ALA A 1 111 ? -0.435 13.743 15.137 1.00 58.97 111 ALA A C 1
ATOM 896 O O . ALA A 1 111 ? -1.515 13.143 15.367 1.00 58.97 111 ALA A O 1
#

Radius of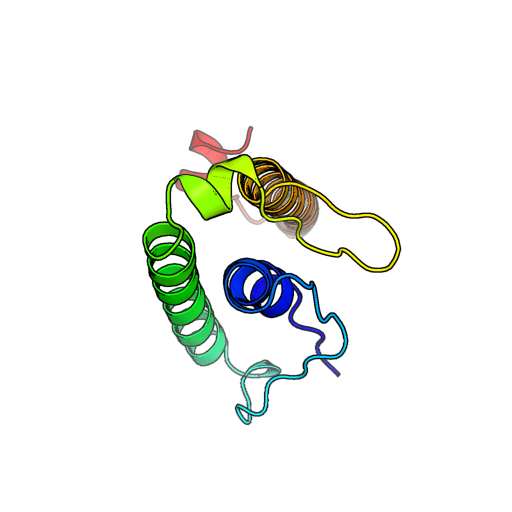 gyration: 15.86 Å; chains: 1; bounding box: 37×29×40 Å